Protein AF-A0AAP7CMN3-F1 (afdb_monomer_lite)

Sequence (132 aa):
MNKETIGKYVAVLGLLLFLAPLWGIVDSYLIMSSSFQEITLFGSNEPKISQEEMSSTALSTVTGFILFLVALCFLTFSVVGLNYRTKWLFWALIIYSTLLLFMFPVGTVLGVTVLAALVLNKKKFGLDADAI

Foldseek 3Di:
DDLLVVLVVLLVLLLVLLCQLVQLVVLVCVLVVVQVVCCVVVVDPDRPDDPVSVVVSVVSNVVSVVSNVVSVVSNCCSCPVSVNQAPVSLVSLLVSLVVLCVVPDPSVVVSVVSNVVSVVCVVSNVPPPPDD

pLDDT: mean 88.33, std 9.85, range [37.22, 97.06]

Secondary structure (DSSP, 8-state):
--HHHHHHHHHHHHHHHHTHHHHHHHHHHHHHHHHHHHHHHH--SS----HHHHHHHHHHHHHHHHHHHHHHHHHHIIIIIS----HHHHHHHHHHHHHHTTSTTHHHHHHHHHHHHHHHHGGGGTGGG---

Organism: NCBI:txid394751

Structure (mmCIF, N/CA/C/O backbone):
data_AF-A0AAP7CMN3-F1
#
_entry.id   AF-A0AAP7CMN3-F1
#
loop_
_atom_site.group_PDB
_atom_site.id
_atom_site.type_symbol
_atom_site.label_atom_id
_atom_site.label_alt_id
_atom_site.label_comp_id
_atom_site.label_asym_id
_atom_site.label_entity_id
_atom_site.label_seq_id
_atom_site.pdbx_PDB_ins_code
_atom_site.Cartn_x
_atom_site.Cartn_y
_atom_site.Cartn_z
_atom_site.occupancy
_atom_site.B_iso_or_equiv
_atom_site.auth_seq_id
_atom_site.auth_comp_id
_atom_site.auth_asym_id
_atom_site.auth_atom_id
_atom_site.pdbx_PDB_model_num
ATOM 1 N N . MET A 1 1 ? -2.810 18.588 19.045 1.00 64.50 1 MET A N 1
ATOM 2 C CA . MET A 1 1 ? -3.581 17.973 17.938 1.00 64.50 1 MET A CA 1
ATOM 3 C C . MET A 1 1 ? -4.220 16.687 18.458 1.00 64.50 1 MET A C 1
ATOM 5 O O . MET A 1 1 ? -3.538 15.969 19.177 1.00 64.50 1 MET A O 1
ATOM 9 N N . ASN A 1 2 ? -5.506 16.422 18.191 1.00 87.06 2 ASN A N 1
ATOM 10 C CA . ASN A 1 2 ? -6.198 15.231 18.714 1.00 87.06 2 ASN A CA 1
ATOM 11 C C . ASN A 1 2 ? -5.620 13.941 18.084 1.00 87.06 2 ASN A C 1
ATOM 13 O O . ASN A 1 2 ? -5.255 13.935 16.907 1.00 87.06 2 ASN A O 1
ATOM 17 N N . LYS A 1 3 ? -5.550 12.852 18.861 1.00 84.75 3 LYS A N 1
ATOM 18 C CA . LYS A 1 3 ? -5.060 11.528 18.438 1.00 84.75 3 LYS A CA 1
ATOM 19 C C . LYS A 1 3 ? -5.812 11.002 17.213 1.00 84.75 3 LYS A C 1
ATOM 21 O O . LYS A 1 3 ? -5.200 10.436 16.312 1.00 84.75 3 LYS A O 1
ATOM 26 N N . GLU A 1 4 ? -7.115 11.261 17.145 1.00 88.88 4 GLU A N 1
ATOM 27 C CA . GLU A 1 4 ? -7.956 10.901 16.000 1.00 88.88 4 GLU A CA 1
ATOM 28 C C . GLU A 1 4 ? -7.554 11.648 14.719 1.00 88.88 4 GLU A C 1
ATOM 30 O O . GLU A 1 4 ? -7.412 11.044 13.657 1.00 88.88 4 GLU A O 1
ATOM 35 N N . THR A 1 5 ? -7.300 12.955 14.823 1.00 92.00 5 THR A N 1
ATOM 36 C CA . THR A 1 5 ? -6.856 13.786 13.697 1.00 92.00 5 THR A CA 1
ATOM 37 C C . THR A 1 5 ? -5.508 13.310 13.160 1.00 92.00 5 THR A C 1
ATOM 39 O O . THR A 1 5 ? -5.344 13.181 11.949 1.00 92.00 5 THR A O 1
ATOM 42 N N . ILE A 1 6 ? -4.562 12.993 14.052 1.00 92.81 6 ILE A N 1
ATOM 43 C CA . ILE A 1 6 ? -3.263 12.413 13.677 1.00 92.81 6 ILE A CA 1
ATOM 44 C C . ILE A 1 6 ? -3.479 11.074 12.960 1.00 92.81 6 ILE A C 1
ATOM 46 O O . ILE A 1 6 ? -2.932 10.865 11.881 1.00 92.81 6 ILE A O 1
ATOM 50 N N . GLY A 1 7 ? -4.323 10.199 13.516 1.00 93.19 7 GLY A N 1
ATOM 51 C CA . GLY A 1 7 ? -4.654 8.901 12.925 1.00 93.19 7 GLY A CA 1
ATOM 52 C C . GLY A 1 7 ? -5.190 9.013 11.501 1.00 93.19 7 GLY A C 1
ATOM 53 O O . GLY A 1 7 ? -4.719 8.298 10.614 1.00 93.19 7 GLY A O 1
ATOM 54 N N . LYS A 1 8 ? -6.092 9.970 11.259 1.00 94.44 8 LYS A N 1
ATOM 55 C CA . LYS A 1 8 ? -6.626 10.262 9.926 1.00 94.44 8 LYS A CA 1
ATOM 56 C C . LYS A 1 8 ? -5.532 10.665 8.940 1.00 94.44 8 LYS A C 1
ATOM 58 O O . LYS A 1 8 ? -5.462 10.085 7.862 1.00 94.44 8 LYS A O 1
ATOM 63 N N . TYR A 1 9 ? -4.680 11.629 9.289 1.00 95.94 9 TYR A N 1
ATOM 64 C CA . TYR A 1 9 ? -3.623 12.087 8.381 1.00 95.94 9 TYR A CA 1
ATOM 65 C C . TYR A 1 9 ? -2.603 10.989 8.081 1.00 95.94 9 TYR A C 1
ATOM 67 O O . TYR A 1 9 ? -2.238 10.802 6.924 1.00 95.94 9 TYR A O 1
ATOM 75 N N . VAL A 1 10 ? -2.205 10.216 9.095 1.00 96.00 10 VAL A N 1
ATOM 76 C CA . VAL A 1 10 ? -1.300 9.073 8.912 1.00 96.00 10 VAL A CA 1
ATOM 77 C C . VAL A 1 10 ? -1.942 8.001 8.025 1.00 96.00 10 VAL A C 1
ATOM 79 O O . VAL A 1 10 ? -1.272 7.465 7.149 1.00 96.00 10 VAL A O 1
ATOM 82 N N . ALA A 1 11 ? -3.240 7.717 8.195 1.00 95.88 11 ALA A N 1
ATOM 83 C CA . ALA A 1 11 ? -3.957 6.775 7.334 1.00 95.88 11 ALA A CA 1
ATOM 84 C C . ALA A 1 11 ? -4.003 7.256 5.880 1.00 95.88 11 ALA A C 1
ATOM 86 O O . ALA A 1 11 ? -3.677 6.491 4.981 1.00 95.88 11 ALA A O 1
ATOM 87 N N . VAL A 1 12 ? -4.377 8.517 5.645 1.00 96.88 12 VAL A N 1
ATOM 88 C CA . VAL A 1 12 ? -4.447 9.089 4.291 1.00 96.88 12 VAL A CA 1
ATOM 89 C C . VAL A 1 12 ? -3.075 9.070 3.625 1.00 96.88 12 VAL A C 1
ATOM 91 O O . VAL A 1 12 ? -2.959 8.644 2.481 1.00 96.88 12 VAL A O 1
ATOM 94 N N . LEU A 1 13 ? -2.026 9.470 4.343 1.00 97.06 13 LEU A N 1
ATOM 95 C CA . LEU A 1 13 ? -0.669 9.466 3.808 1.00 97.06 13 LEU A CA 1
ATOM 96 C C . LEU A 1 13 ? -0.180 8.037 3.525 1.00 97.06 13 LEU A C 1
ATOM 98 O O . LEU A 1 13 ? 0.412 7.796 2.478 1.00 97.06 13 LEU A O 1
ATOM 102 N N . GLY A 1 14 ? -0.509 7.074 4.391 1.00 96.62 14 GLY A N 1
ATOM 103 C CA . GLY A 1 14 ? -0.291 5.653 4.122 1.00 96.62 14 GLY A CA 1
ATOM 104 C C . GLY A 1 14 ? -1.018 5.175 2.860 1.00 96.62 14 GLY A C 1
ATOM 105 O O . GLY A 1 14 ? -0.405 4.549 2.006 1.00 96.62 14 GLY A O 1
ATOM 106 N N . LEU A 1 15 ? -2.295 5.519 2.676 1.00 96.50 15 LEU A N 1
ATOM 107 C CA . LEU A 1 15 ? -3.055 5.143 1.475 1.00 96.50 15 LEU A CA 1
ATOM 108 C C . LEU A 1 15 ? -2.479 5.757 0.190 1.00 96.50 15 LEU A C 1
ATOM 110 O O . LEU A 1 15 ? -2.500 5.106 -0.853 1.00 96.50 15 LEU A O 1
ATOM 114 N N . LEU A 1 16 ? -1.956 6.984 0.256 1.00 95.88 16 LEU A N 1
ATOM 115 C CA . LEU A 1 16 ? -1.295 7.630 -0.881 1.00 95.88 16 LEU A CA 1
ATOM 116 C C . LEU A 1 16 ? 0.024 6.935 -1.229 1.00 95.88 16 LEU A C 1
ATOM 118 O O . LEU A 1 16 ? 0.243 6.578 -2.383 1.00 95.88 16 LEU A O 1
ATOM 122 N N . LEU A 1 17 ? 0.881 6.693 -0.233 1.00 95.38 17 LEU A N 1
ATOM 123 C CA . LEU A 1 17 ? 2.169 6.025 -0.440 1.00 95.38 17 LEU A CA 1
ATOM 124 C C . LEU A 1 17 ? 2.015 4.581 -0.919 1.00 95.38 17 LEU A C 1
ATOM 126 O O . LEU A 1 17 ? 2.864 4.079 -1.647 1.00 95.38 17 LEU A O 1
ATOM 130 N N . PHE A 1 18 ? 0.925 3.911 -0.556 1.00 95.00 18 PHE A N 1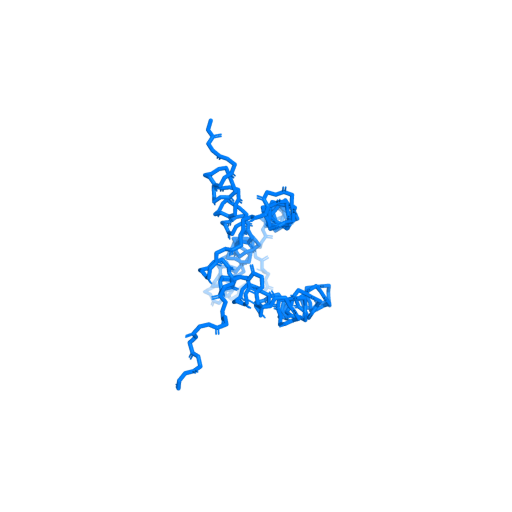
ATOM 131 C CA . PHE A 1 18 ? 0.657 2.554 -1.018 1.00 95.00 18 PHE A CA 1
ATOM 132 C C . PHE A 1 18 ? 0.485 2.488 -2.543 1.00 95.00 18 PHE A C 1
ATOM 134 O O . PHE A 1 18 ? 0.768 1.456 -3.141 1.00 95.00 18 PHE A O 1
ATOM 141 N N . LEU A 1 19 ? 0.072 3.579 -3.195 1.00 93.12 19 LEU A N 1
ATOM 142 C CA . LEU A 1 19 ? -0.033 3.644 -4.655 1.00 93.12 19 LEU A CA 1
ATOM 143 C C . LEU A 1 19 ? 1.321 3.885 -5.347 1.00 93.12 19 LEU A C 1
ATOM 145 O O . LEU A 1 19 ? 1.389 3.799 -6.570 1.00 93.12 19 LEU A O 1
ATOM 149 N N . ALA A 1 20 ? 2.402 4.144 -4.604 1.00 93.56 20 ALA A N 1
ATOM 150 C CA . ALA A 1 20 ? 3.720 4.441 -5.169 1.00 93.56 20 ALA A CA 1
ATOM 151 C C . ALA A 1 20 ? 4.271 3.372 -6.139 1.00 93.56 20 ALA A C 1
ATOM 153 O O . ALA A 1 20 ? 4.853 3.764 -7.151 1.00 93.56 20 ALA A O 1
ATOM 154 N N . PRO A 1 21 ? 4.072 2.051 -5.934 1.00 90.94 21 PRO A N 1
ATOM 155 C CA . PRO A 1 21 ? 4.505 1.045 -6.905 1.00 90.94 21 PRO A CA 1
ATOM 156 C C . PRO A 1 21 ? 3.870 1.211 -8.289 1.00 90.94 21 PRO A C 1
ATOM 158 O O . PRO A 1 21 ? 4.493 0.855 -9.286 1.00 90.94 21 PRO A O 1
ATOM 161 N N . LEU A 1 22 ? 2.663 1.787 -8.379 1.00 90.88 22 LEU A N 1
ATOM 162 C CA . LEU A 1 22 ? 2.004 2.024 -9.666 1.00 90.88 22 LEU A CA 1
ATOM 163 C C . LEU A 1 22 ? 2.787 3.016 -10.533 1.00 90.88 22 LEU A C 1
ATOM 165 O O . LEU A 1 22 ? 2.778 2.882 -11.751 1.00 90.88 22 LEU A O 1
ATOM 169 N N . TRP A 1 23 ? 3.510 3.965 -9.933 1.00 89.25 23 TRP A N 1
ATOM 170 C CA . TRP A 1 23 ? 4.391 4.872 -10.676 1.00 89.25 23 TRP A CA 1
ATOM 171 C C . TRP A 1 23 ? 5.594 4.177 -11.295 1.00 89.25 23 TRP A C 1
ATOM 173 O O . TRP A 1 23 ? 5.884 4.440 -12.458 1.00 89.25 23 TRP A O 1
ATOM 183 N N . GLY A 1 24 ? 6.221 3.230 -10.596 1.00 87.00 24 GLY A N 1
ATOM 184 C CA . GLY A 1 24 ? 7.284 2.416 -11.196 1.00 87.00 24 GLY A CA 1
ATOM 185 C C . GLY A 1 24 ? 6.781 1.591 -12.386 1.00 87.00 24 GLY A C 1
ATOM 186 O O . GLY A 1 24 ? 7.454 1.490 -13.411 1.00 87.00 24 GLY A O 1
ATOM 187 N N . ILE A 1 25 ? 5.558 1.055 -12.287 1.00 87.88 25 ILE A N 1
ATOM 188 C CA . ILE A 1 25 ? 4.918 0.300 -13.377 1.00 87.88 25 ILE A CA 1
ATOM 189 C C . ILE A 1 25 ? 4.633 1.203 -14.582 1.00 87.88 25 ILE A C 1
ATOM 191 O O . ILE A 1 25 ? 4.917 0.813 -15.713 1.00 87.88 25 ILE A O 1
ATOM 195 N N . VAL A 1 26 ? 4.086 2.401 -14.356 1.00 91.44 26 VAL A N 1
ATOM 196 C CA . VAL A 1 26 ? 3.801 3.363 -15.432 1.00 91.44 26 VAL A CA 1
ATOM 197 C C . VAL A 1 26 ? 5.086 3.788 -16.137 1.00 91.44 26 VAL A C 1
ATOM 199 O O . VAL A 1 26 ? 5.134 3.748 -17.362 1.00 91.44 26 VAL A O 1
ATOM 202 N N . ASP A 1 27 ? 6.132 4.122 -15.385 1.00 88.00 27 ASP A N 1
ATOM 203 C CA . ASP A 1 27 ? 7.435 4.507 -15.937 1.00 88.00 27 ASP A CA 1
ATOM 204 C C . ASP A 1 27 ? 8.041 3.388 -16.804 1.00 88.00 27 ASP A C 1
ATOM 206 O O . ASP A 1 27 ? 8.417 3.603 -17.957 1.00 88.00 27 ASP A O 1
ATOM 210 N N . SER A 1 28 ? 8.001 2.149 -16.298 1.00 87.94 28 SER A N 1
ATOM 211 C CA . SER A 1 28 ? 8.444 0.959 -17.038 1.00 87.94 28 SER A CA 1
ATOM 212 C C . SER A 1 28 ? 7.668 0.755 -18.337 1.00 87.94 28 SER A C 1
ATOM 214 O O . SER A 1 28 ? 8.245 0.444 -19.380 1.00 87.94 28 SER A O 1
ATOM 216 N N . TYR A 1 29 ? 6.347 0.928 -18.284 1.00 90.31 29 TYR A N 1
ATOM 217 C CA . TYR A 1 29 ? 5.486 0.784 -19.449 1.00 90.31 29 TYR A CA 1
ATOM 218 C C . TYR A 1 29 ? 5.788 1.843 -20.513 1.00 90.31 29 TYR A C 1
ATOM 220 O O . TYR A 1 29 ? 5.860 1.504 -21.693 1.00 90.31 29 TYR A O 1
ATOM 228 N N . LEU A 1 30 ? 5.994 3.102 -20.115 1.00 90.12 30 LEU A N 1
ATOM 229 C CA . LEU A 1 30 ? 6.266 4.195 -21.050 1.00 90.12 30 LEU A CA 1
ATOM 230 C C . LEU A 1 30 ? 7.558 3.953 -21.838 1.00 90.12 30 LEU A C 1
ATOM 232 O O . LEU A 1 30 ? 7.521 4.012 -23.067 1.00 90.12 30 LEU A O 1
ATOM 236 N N . ILE A 1 31 ? 8.648 3.589 -21.161 1.00 87.31 31 ILE A N 1
ATOM 237 C CA . ILE A 1 31 ? 9.948 3.309 -21.798 1.00 87.31 31 ILE A CA 1
ATOM 238 C C . ILE A 1 31 ? 9.876 2.081 -22.708 1.00 87.31 31 ILE A C 1
ATOM 240 O O . ILE A 1 31 ? 10.406 2.072 -23.819 1.00 87.31 31 ILE A O 1
ATOM 244 N N . MET A 1 32 ? 9.170 1.037 -22.278 1.00 86.94 32 MET A N 1
ATOM 245 C CA . MET A 1 32 ? 8.988 -0.140 -23.119 1.00 86.94 32 MET A CA 1
ATOM 246 C C . MET A 1 32 ? 8.128 0.179 -2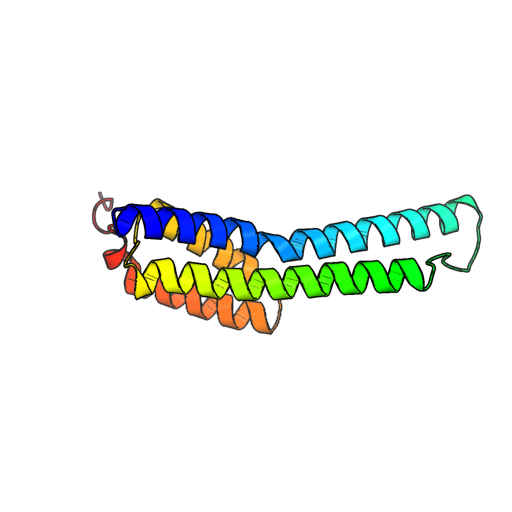4.353 1.00 86.94 32 MET A C 1
ATOM 248 O O . MET A 1 32 ? 8.427 -0.279 -25.456 1.00 86.94 32 MET A O 1
ATOM 252 N N . SER A 1 33 ? 7.085 0.998 -24.195 1.00 88.56 33 SER A N 1
ATOM 253 C CA . SER A 1 33 ? 6.201 1.393 -25.295 1.00 88.56 33 SER A CA 1
ATOM 254 C C . SER A 1 33 ? 6.911 2.247 -26.348 1.00 88.56 33 SER A C 1
ATOM 256 O O . SER A 1 33 ? 6.722 2.000 -27.539 1.00 88.56 33 SER A O 1
ATOM 258 N N . SER A 1 34 ? 7.766 3.193 -25.938 1.00 85.56 34 SER A N 1
ATOM 259 C CA . SER A 1 34 ? 8.559 4.000 -26.871 1.00 85.56 34 SER A CA 1
ATOM 260 C C . SER A 1 34 ? 9.569 3.134 -27.622 1.00 85.56 34 SER A C 1
ATOM 262 O O . SER A 1 34 ? 9.677 3.240 -28.842 1.00 85.56 34 SER A O 1
ATOM 264 N N . SER A 1 35 ? 10.224 2.197 -26.931 1.00 83.81 35 SER A N 1
ATOM 2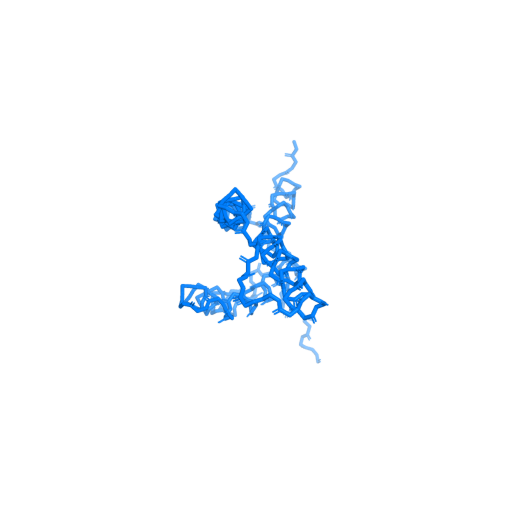65 C CA . SER A 1 35 ? 11.162 1.264 -27.560 1.00 83.81 35 SER A CA 1
ATOM 266 C C . SER A 1 35 ? 10.493 0.397 -28.634 1.00 83.81 35 SER A C 1
ATOM 268 O O . SER A 1 35 ? 11.005 0.268 -29.748 1.00 83.81 35 SER A O 1
ATOM 270 N N . PHE A 1 36 ? 9.301 -0.143 -28.357 1.00 85.25 36 PHE A N 1
ATOM 271 C CA . PHE A 1 36 ? 8.550 -0.915 -29.353 1.00 85.25 36 PHE A CA 1
ATOM 272 C C . PHE A 1 36 ? 8.089 -0.073 -30.548 1.00 85.25 36 PHE A C 1
ATOM 274 O O . PHE A 1 36 ? 8.059 -0.577 -31.676 1.00 85.25 36 PHE A O 1
ATOM 281 N N . GLN A 1 37 ? 7.744 1.198 -30.331 1.00 86.88 37 GLN A N 1
ATOM 282 C CA . GLN A 1 37 ? 7.409 2.114 -31.422 1.00 86.88 37 GLN A CA 1
ATOM 283 C C . GLN A 1 37 ? 8.609 2.356 -32.340 1.00 86.88 37 GLN A C 1
ATOM 285 O O . GLN A 1 37 ? 8.446 2.295 -33.558 1.00 86.88 37 GLN A O 1
ATOM 290 N N . GLU A 1 38 ? 9.809 2.561 -31.790 1.00 82.12 38 GLU A N 1
ATOM 291 C CA . GLU A 1 38 ? 11.024 2.731 -32.596 1.00 82.12 38 GLU A CA 1
ATOM 292 C C . GLU A 1 38 ? 11.352 1.488 -33.428 1.00 82.12 38 GLU A C 1
ATOM 294 O O . GLU A 1 38 ? 11.574 1.605 -34.635 1.00 82.12 38 GLU A O 1
ATOM 299 N N . ILE A 1 39 ? 11.305 0.296 -32.821 1.00 84.00 39 ILE A N 1
ATOM 300 C CA . ILE A 1 39 ? 11.503 -0.982 -33.527 1.00 84.00 39 ILE A CA 1
ATOM 301 C C . ILE A 1 39 ? 10.534 -1.097 -34.709 1.00 84.00 39 ILE A C 1
ATOM 303 O O . ILE A 1 39 ? 10.929 -1.460 -35.817 1.00 84.00 39 ILE A O 1
ATOM 307 N N . THR A 1 40 ? 9.264 -0.752 -34.484 1.00 85.50 40 THR A N 1
ATOM 308 C CA . THR A 1 40 ? 8.211 -0.859 -35.502 1.00 85.50 40 THR A CA 1
ATOM 309 C C . THR A 1 40 ? 8.390 0.162 -36.630 1.00 85.50 40 THR A C 1
ATOM 311 O O . THR A 1 40 ? 8.197 -0.179 -37.794 1.00 85.50 40 THR A O 1
ATOM 314 N N . LEU A 1 41 ? 8.760 1.407 -36.307 1.00 85.38 41 LEU A N 1
ATOM 315 C CA . LEU A 1 41 ? 8.907 2.492 -37.285 1.00 85.38 41 LEU A CA 1
ATOM 316 C C . LEU A 1 41 ? 10.156 2.346 -38.155 1.00 85.38 41 LEU A C 1
ATOM 318 O O . LEU A 1 41 ? 10.109 2.647 -39.347 1.00 85.38 41 LEU A O 1
ATOM 322 N N . PHE A 1 42 ? 11.267 1.906 -37.566 1.00 83.81 42 PHE A N 1
ATOM 323 C CA . PHE A 1 42 ? 12.562 1.872 -38.247 1.00 83.81 42 PHE A CA 1
ATOM 324 C C . PHE A 1 42 ? 12.982 0.469 -38.691 1.00 83.81 42 PHE A C 1
ATOM 326 O O . PHE A 1 42 ? 14.020 0.330 -39.337 1.00 83.81 42 PHE A O 1
ATOM 333 N N . GLY A 1 43 ? 12.207 -0.569 -38.357 1.00 77.94 43 GLY A N 1
ATOM 334 C CA . GLY A 1 43 ? 12.568 -1.959 -38.644 1.00 77.94 43 GLY A CA 1
ATOM 335 C C . GLY A 1 43 ? 13.896 -2.365 -38.000 1.00 77.94 43 GLY A C 1
ATOM 336 O O . GLY A 1 43 ? 14.563 -3.280 -38.482 1.00 77.94 43 GLY A O 1
ATOM 337 N N . SER A 1 44 ? 14.323 -1.653 -36.950 1.00 72.94 44 SER A N 1
ATOM 338 C CA . SER A 1 44 ? 15.551 -1.965 -36.234 1.00 72.94 44 SER A CA 1
ATOM 339 C C . SER A 1 44 ? 15.296 -3.153 -35.319 1.00 72.94 44 SER A C 1
ATOM 341 O O . SER A 1 44 ? 14.442 -3.092 -34.441 1.00 72.94 44 SER A O 1
ATOM 343 N N . ASN A 1 45 ? 16.080 -4.216 -35.474 1.00 69.12 45 ASN A N 1
ATOM 344 C CA . ASN A 1 45 ? 15.973 -5.399 -34.615 1.00 69.12 45 ASN A CA 1
ATOM 345 C C . ASN A 1 45 ? 16.588 -5.185 -33.219 1.00 69.12 45 ASN A C 1
ATOM 347 O O . ASN A 1 45 ? 16.554 -6.088 -32.386 1.00 69.12 45 ASN A O 1
ATOM 351 N N . GLU A 1 46 ? 17.163 -4.008 -32.967 1.00 68.50 46 GLU A N 1
ATOM 352 C CA . GLU A 1 46 ? 17.792 -3.651 -31.702 1.00 68.50 46 GLU A CA 1
ATOM 353 C C . GLU A 1 46 ? 16.881 -2.685 -30.927 1.00 68.50 46 GLU A C 1
ATOM 355 O O . GLU A 1 46 ? 16.631 -1.575 -31.408 1.00 68.50 46 GLU A O 1
ATOM 360 N N . PRO A 1 47 ? 16.376 -3.070 -29.739 1.00 65.50 47 PRO A N 1
ATOM 361 C CA . PRO A 1 47 ? 15.737 -2.123 -28.840 1.00 65.50 47 PRO A CA 1
ATOM 362 C C . PRO A 1 47 ? 16.770 -1.080 -28.413 1.00 65.50 47 PRO A C 1
ATOM 364 O O . PRO A 1 47 ? 17.722 -1.397 -27.699 1.00 65.50 47 PRO A O 1
ATOM 367 N N . LYS A 1 48 ? 16.575 0.178 -28.812 1.00 70.44 48 LYS A N 1
ATOM 368 C CA . LYS A 1 48 ? 17.335 1.312 -28.276 1.00 70.44 48 LYS A CA 1
ATOM 369 C C . LYS A 1 48 ? 16.789 1.702 -26.906 1.00 70.44 48 LYS A C 1
ATOM 371 O O . LYS A 1 48 ? 16.226 2.773 -26.739 1.00 70.44 48 LYS A O 1
ATOM 376 N N . ILE A 1 49 ? 16.917 0.814 -25.926 1.00 77.31 49 ILE A N 1
ATOM 377 C CA . ILE A 1 49 ? 16.790 1.223 -24.526 1.00 77.31 49 ILE A CA 1
ATOM 378 C C . ILE A 1 49 ? 18.208 1.451 -24.031 1.00 77.31 49 ILE A C 1
ATOM 380 O O . ILE A 1 49 ? 19.022 0.525 -24.004 1.00 77.31 49 ILE A O 1
ATOM 384 N N . SER A 1 50 ? 18.531 2.693 -23.689 1.00 82.06 50 SER A N 1
ATOM 385 C CA . SER A 1 50 ? 19.840 2.996 -23.127 1.00 82.06 50 SER A CA 1
ATOM 386 C C . SER A 1 50 ? 19.998 2.318 -21.763 1.00 82.06 50 SER A C 1
ATOM 388 O O . SER A 1 50 ? 19.037 2.113 -21.016 1.00 82.06 50 SER A O 1
ATOM 390 N N . GLN A 1 51 ? 21.239 1.983 -21.403 1.00 83.44 51 GLN A N 1
ATOM 391 C CA . GLN A 1 51 ? 21.535 1.444 -20.073 1.00 83.44 51 GLN A CA 1
ATOM 392 C C . GLN A 1 51 ? 21.089 2.411 -18.961 1.00 83.44 51 GLN A C 1
ATOM 394 O O . GLN A 1 51 ? 20.680 1.979 -17.884 1.00 83.44 51 GLN A O 1
ATOM 399 N N . GLU A 1 52 ? 21.142 3.715 -19.239 1.00 85.50 52 GLU A N 1
ATOM 400 C CA . GLU A 1 52 ? 20.691 4.769 -18.337 1.00 85.50 52 GLU A CA 1
ATOM 401 C C . GLU A 1 52 ? 19.172 4.732 -18.121 1.00 85.50 52 GLU A C 1
ATOM 403 O O . GLU A 1 52 ? 18.729 4.732 -16.973 1.00 85.50 52 GLU A O 1
ATOM 408 N N . GLU A 1 53 ? 18.372 4.601 -19.184 1.00 84.94 53 GLU A N 1
ATOM 409 C CA . GLU A 1 53 ? 16.911 4.469 -19.083 1.00 84.94 53 GLU A CA 1
ATOM 410 C C . GLU A 1 53 ? 16.514 3.207 -18.318 1.00 84.94 53 GLU A C 1
ATOM 412 O O . GLU A 1 53 ? 15.722 3.290 -17.381 1.00 84.94 53 GLU A O 1
ATOM 417 N N . MET A 1 54 ? 17.127 2.058 -18.633 1.00 85.00 54 MET A N 1
ATOM 418 C CA . MET A 1 54 ? 16.871 0.814 -17.892 1.00 85.00 54 MET A CA 1
ATOM 419 C C . MET A 1 54 ? 17.188 0.969 -16.400 1.00 85.00 54 MET A C 1
ATOM 421 O O . MET A 1 54 ? 16.416 0.529 -15.545 1.00 85.00 54 MET A O 1
ATOM 425 N N . SER A 1 55 ? 18.321 1.600 -16.075 1.00 88.75 55 SER A N 1
ATOM 426 C CA . SER A 1 55 ? 18.726 1.837 -14.689 1.00 88.75 55 SER A CA 1
ATOM 427 C C . SER A 1 55 ? 17.773 2.802 -13.980 1.00 88.75 55 SER A C 1
ATOM 429 O O . SER A 1 55 ? 17.421 2.572 -12.822 1.00 88.75 55 SER A O 1
ATOM 431 N N . SER A 1 56 ? 17.333 3.863 -14.658 1.00 87.75 56 SER A N 1
ATOM 432 C CA . SER A 1 56 ? 16.380 4.841 -14.125 1.00 87.75 56 SER A CA 1
ATOM 433 C C . SER A 1 56 ? 15.040 4.187 -13.777 1.00 87.75 56 SER A C 1
ATOM 435 O O . SER A 1 56 ? 14.557 4.317 -12.650 1.00 87.75 56 SER A O 1
ATOM 437 N N . THR A 1 57 ? 14.491 3.376 -14.685 1.00 88.00 57 THR A N 1
ATOM 438 C CA . THR A 1 57 ? 13.245 2.627 -14.460 1.00 88.00 57 THR A CA 1
ATOM 439 C C . THR A 1 57 ? 13.352 1.664 -13.283 1.00 88.00 57 THR A C 1
ATOM 441 O O . THR A 1 57 ? 12.439 1.555 -12.454 1.00 88.00 57 THR A O 1
ATOM 444 N N . ALA A 1 58 ? 14.481 0.957 -13.179 1.00 88.38 58 ALA A N 1
ATOM 445 C CA . ALA A 1 58 ? 14.723 0.051 -12.066 1.00 88.38 58 ALA A CA 1
ATOM 446 C C . ALA A 1 58 ? 14.747 0.813 -10.732 1.00 88.38 58 ALA A C 1
ATOM 448 O O . ALA A 1 58 ? 14.098 0.393 -9.772 1.00 88.38 58 ALA A O 1
ATOM 449 N N . LEU A 1 59 ? 15.423 1.965 -10.677 1.00 91.06 59 LEU A N 1
ATOM 450 C CA . LEU A 1 59 ? 15.451 2.823 -9.489 1.00 91.06 59 LEU A CA 1
ATOM 451 C C . LEU A 1 59 ? 14.065 3.379 -9.136 1.00 91.06 59 LEU A C 1
ATOM 453 O O . LEU A 1 59 ? 13.697 3.384 -7.959 1.00 91.06 59 LEU A O 1
ATOM 457 N N . SER A 1 60 ? 13.280 3.795 -10.131 1.00 90.69 60 SER A N 1
ATOM 458 C CA . SER A 1 60 ? 11.893 4.249 -9.963 1.00 90.69 60 SER A CA 1
ATOM 459 C C . SER A 1 60 ? 11.025 3.160 -9.321 1.00 90.69 60 SER A C 1
ATOM 461 O O . SER A 1 60 ? 10.357 3.384 -8.306 1.00 90.69 60 SER A O 1
ATOM 463 N N . THR A 1 61 ? 11.138 1.930 -9.824 1.00 89.94 61 THR A N 1
ATOM 464 C CA . THR A 1 61 ? 10.432 0.758 -9.293 1.00 89.94 61 THR A CA 1
ATOM 465 C C . THR A 1 61 ? 10.846 0.448 -7.855 1.00 89.94 61 THR A C 1
ATOM 467 O O . THR A 1 61 ? 9.990 0.321 -6.977 1.00 89.94 61 THR A O 1
ATOM 470 N N . VAL A 1 62 ? 12.154 0.381 -7.583 1.00 92.38 62 VAL A N 1
ATOM 471 C CA . VAL A 1 62 ? 12.693 0.132 -6.234 1.00 92.38 62 VAL A CA 1
ATOM 472 C C . VAL A 1 62 ? 12.218 1.202 -5.250 1.00 92.38 62 VAL A C 1
ATO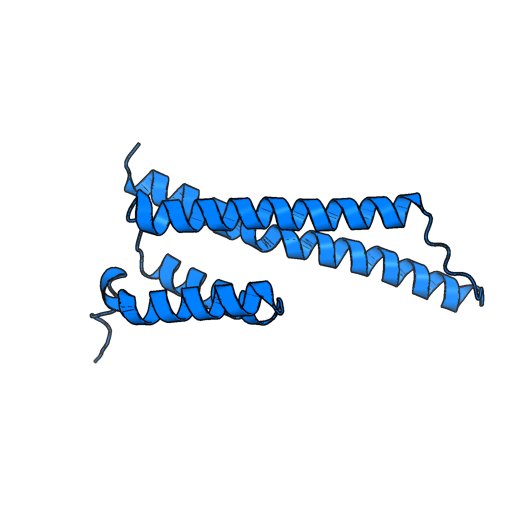M 474 O O . VAL A 1 62 ? 11.777 0.879 -4.146 1.00 92.38 62 VAL A O 1
ATOM 477 N N . THR A 1 63 ? 12.232 2.469 -5.660 1.00 93.19 63 THR A N 1
ATOM 478 C CA . THR A 1 63 ? 11.750 3.587 -4.840 1.00 93.19 63 THR A CA 1
ATOM 479 C C . THR A 1 63 ? 10.261 3.443 -4.530 1.00 93.19 63 THR A C 1
ATOM 481 O O . THR A 1 63 ? 9.858 3.592 -3.374 1.00 93.19 63 THR A O 1
ATOM 484 N N . GLY A 1 64 ? 9.446 3.073 -5.523 1.00 93.44 64 GLY A N 1
ATOM 485 C CA . GLY A 1 64 ? 8.023 2.788 -5.335 1.00 93.44 64 GLY A CA 1
ATOM 486 C C . GLY A 1 64 ? 7.772 1.691 -4.295 1.00 93.44 64 GLY A C 1
ATOM 487 O O . GLY A 1 64 ? 6.921 1.852 -3.419 1.00 93.44 64 GLY A O 1
ATOM 488 N N . PHE A 1 65 ? 8.560 0.612 -4.322 1.00 91.31 65 PHE A N 1
ATOM 489 C CA . PHE A 1 65 ? 8.478 -0.463 -3.328 1.00 91.31 65 PHE A CA 1
ATOM 490 C C . PHE A 1 65 ? 8.917 -0.032 -1.922 1.00 91.31 65 PHE A C 1
ATOM 492 O O . PHE A 1 65 ? 8.291 -0.427 -0.939 1.00 91.31 65 PHE A O 1
ATOM 499 N N . ILE A 1 66 ? 9.953 0.799 -1.794 1.00 94.50 66 ILE A N 1
ATOM 500 C CA . ILE A 1 66 ? 10.372 1.333 -0.489 1.00 94.50 66 ILE A CA 1
ATOM 501 C C . ILE A 1 66 ? 9.259 2.202 0.109 1.00 94.50 66 ILE A C 1
ATOM 503 O O . ILE A 1 66 ? 8.888 2.021 1.270 1.00 94.50 66 ILE A O 1
ATOM 507 N N . LEU A 1 67 ? 8.673 3.101 -0.687 1.00 95.31 67 LEU A N 1
ATOM 508 C CA . LEU A 1 67 ? 7.550 3.939 -0.254 1.00 95.31 67 LEU A CA 1
ATOM 509 C C . LEU A 1 67 ? 6.325 3.103 0.130 1.00 95.31 67 LEU A C 1
ATOM 511 O O . LEU A 1 67 ? 5.648 3.412 1.110 1.00 95.31 67 LEU A O 1
ATOM 515 N N . PHE A 1 68 ? 6.084 2.003 -0.579 1.00 93.56 68 PHE A N 1
ATOM 516 C CA . PHE A 1 68 ? 5.046 1.042 -0.235 1.00 93.56 68 PHE A CA 1
ATOM 517 C C . PHE A 1 68 ? 5.269 0.378 1.133 1.00 93.56 68 PHE A C 1
ATOM 519 O O . PHE A 1 68 ? 4.331 0.251 1.918 1.00 93.56 68 PHE A O 1
ATOM 526 N N . LEU A 1 69 ? 6.503 0.004 1.484 1.00 93.31 69 LEU A N 1
ATOM 527 C CA . LEU A 1 69 ? 6.793 -0.522 2.825 1.00 93.31 69 LEU A CA 1
ATOM 528 C C . LEU A 1 69 ? 6.518 0.525 3.913 1.00 93.31 69 LEU A C 1
ATOM 530 O O . LEU A 1 69 ? 5.922 0.211 4.946 1.00 93.31 69 LEU A O 1
ATOM 534 N N . VAL A 1 70 ? 6.879 1.785 3.661 1.00 96.62 70 VAL A N 1
ATOM 535 C CA . VAL A 1 70 ? 6.554 2.906 4.560 1.00 96.62 70 VAL A CA 1
ATOM 536 C C . VAL A 1 70 ? 5.036 3.079 4.691 1.00 96.62 70 VAL A C 1
ATOM 538 O O . VAL A 1 70 ? 4.528 3.284 5.796 1.00 96.62 70 VAL A O 1
ATOM 541 N N . ALA A 1 71 ? 4.296 2.923 3.592 1.00 95.88 71 ALA A N 1
ATOM 542 C CA . ALA A 1 71 ? 2.840 2.955 3.583 1.00 95.88 71 ALA A CA 1
ATOM 543 C C . ALA A 1 71 ? 2.230 1.906 4.521 1.00 95.88 71 ALA A C 1
ATOM 545 O O . ALA A 1 71 ? 1.366 2.236 5.338 1.00 95.88 71 ALA A O 1
ATOM 546 N N . LEU A 1 72 ? 2.711 0.659 4.455 1.00 94.06 72 LEU A N 1
ATOM 547 C CA . LEU A 1 72 ? 2.257 -0.423 5.333 1.00 94.06 72 LEU A CA 1
ATOM 548 C C . LEU A 1 72 ? 2.509 -0.100 6.811 1.00 94.06 72 LEU A C 1
ATOM 550 O O . LEU A 1 72 ? 1.626 -0.321 7.648 1.00 94.06 72 LEU A O 1
ATOM 554 N N . CYS A 1 73 ? 3.670 0.475 7.135 1.00 96.00 73 CYS A N 1
ATOM 555 C CA . CYS A 1 73 ? 3.987 0.927 8.489 1.00 96.00 73 CYS A CA 1
ATOM 556 C C . CYS A 1 73 ? 3.006 2.003 8.973 1.00 96.00 73 CYS A C 1
ATOM 558 O O . CYS A 1 73 ? 2.482 1.902 10.083 1.00 96.00 73 CYS A O 1
ATOM 560 N N . PHE A 1 74 ? 2.700 3.003 8.144 1.00 96.94 74 PHE A N 1
ATOM 561 C CA . PHE A 1 74 ? 1.762 4.071 8.501 1.00 96.94 74 PHE A CA 1
ATOM 562 C C . PHE A 1 74 ? 0.326 3.580 8.655 1.00 96.94 74 PHE A C 1
ATOM 564 O O . PHE A 1 74 ? -0.333 3.931 9.635 1.00 96.94 74 PHE A O 1
ATOM 571 N N . LEU A 1 75 ? -0.151 2.722 7.754 1.00 95.56 75 LEU A N 1
ATOM 572 C CA . LEU A 1 75 ? -1.485 2.130 7.863 1.00 95.56 75 LEU A CA 1
ATOM 573 C C . LEU A 1 75 ? -1.611 1.285 9.135 1.00 95.56 75 LEU A C 1
ATOM 575 O O . LEU A 1 75 ? -2.571 1.443 9.892 1.00 95.56 75 LEU A O 1
ATOM 579 N N . THR A 1 76 ? -0.603 0.462 9.427 1.00 93.56 76 THR A N 1
ATOM 580 C CA . THR A 1 76 ? -0.563 -0.349 10.652 1.00 93.56 76 THR A CA 1
ATOM 581 C C . THR A 1 76 ? -0.537 0.535 11.896 1.00 93.56 76 THR A C 1
ATOM 583 O O . THR A 1 76 ? -1.325 0.333 12.821 1.00 93.56 76 THR A O 1
ATOM 586 N N . PHE A 1 77 ? 0.319 1.559 11.916 1.00 94.69 77 PHE A N 1
ATOM 587 C CA . PHE A 1 77 ? 0.422 2.485 13.039 1.00 94.69 77 PHE A CA 1
ATOM 588 C C . PHE A 1 77 ? -0.875 3.273 13.262 1.00 94.69 77 PHE A C 1
ATOM 590 O O . PHE A 1 77 ? -1.300 3.441 14.405 1.00 94.69 77 PHE A O 1
ATOM 597 N N . SER A 1 78 ? -1.554 3.693 12.193 1.00 94.88 78 SER A N 1
ATOM 598 C CA . SER A 1 78 ? -2.843 4.382 12.288 1.00 94.88 78 SER A CA 1
ATOM 599 C C . SER A 1 78 ? -3.929 3.487 12.908 1.00 94.88 78 SER A C 1
ATOM 601 O O . SER A 1 78 ? -4.600 3.883 13.866 1.00 94.88 78 SER A O 1
ATOM 603 N N . VAL A 1 79 ? -4.050 2.242 12.437 1.00 93.25 79 VAL A N 1
ATOM 604 C CA . VAL A 1 79 ? -5.100 1.302 12.872 1.00 93.25 79 VAL A CA 1
ATOM 605 C C . VAL A 1 79 ? -4.837 0.720 14.266 1.00 93.25 79 VAL A C 1
ATOM 607 O O . VAL A 1 79 ? -5.771 0.556 15.062 1.00 93.25 79 VAL A O 1
ATOM 610 N N . VAL A 1 80 ? -3.581 0.377 14.565 1.00 92.56 80 VAL A N 1
ATOM 611 C CA . VAL A 1 80 ? -3.185 -0.325 15.798 1.00 92.56 80 VAL A CA 1
ATOM 612 C C . VAL A 1 80 ? -2.674 0.643 16.862 1.00 92.56 80 VAL A C 1
ATOM 614 O O . VAL A 1 80 ? -3.151 0.606 17.992 1.00 92.56 80 VAL A O 1
ATOM 617 N N . GLY A 1 81 ? -1.742 1.535 16.520 1.00 90.56 81 GLY A N 1
ATOM 618 C CA . GLY A 1 81 ? -1.132 2.465 17.479 1.00 90.56 81 GLY A CA 1
ATOM 619 C C . GLY A 1 81 ? -2.041 3.644 17.836 1.00 90.56 81 GLY A C 1
ATOM 620 O O . GLY A 1 81 ? -2.186 4.022 19.005 1.00 90.56 81 GLY A O 1
ATOM 621 N N . LEU A 1 82 ? -2.704 4.215 16.829 1.00 92.69 82 LEU A N 1
ATOM 622 C CA . LEU A 1 82 ? -3.584 5.371 17.009 1.00 92.69 82 LEU A CA 1
ATOM 623 C C . LEU A 1 82 ? -5.057 4.994 17.208 1.00 92.69 82 LEU A C 1
ATOM 625 O O . LEU A 1 82 ? -5.836 5.855 17.611 1.00 92.69 82 LEU A O 1
ATOM 629 N N . ASN A 1 83 ? -5.417 3.716 17.034 1.00 91.50 83 ASN A N 1
ATOM 630 C CA . ASN A 1 83 ? -6.794 3.208 17.098 1.00 91.50 83 ASN A CA 1
ATOM 631 C C . ASN A 1 83 ? -7.760 3.949 16.158 1.00 91.50 83 ASN A C 1
ATOM 633 O O . ASN A 1 83 ? -8.954 4.054 16.439 1.00 91.50 83 ASN A O 1
ATOM 637 N N . TYR A 1 84 ? -7.263 4.452 15.028 1.00 92.75 84 TYR A N 1
ATOM 638 C CA . TYR A 1 84 ? -8.098 5.098 14.027 1.00 92.75 84 TYR A CA 1
ATOM 639 C C . TYR A 1 84 ? -8.823 4.025 13.202 1.00 92.75 84 TYR A C 1
ATOM 641 O O . TYR A 1 84 ? -8.235 3.388 12.331 1.00 92.75 84 TYR A O 1
ATOM 649 N N . ARG A 1 85 ? -10.095 3.764 13.533 1.00 90.38 85 ARG A N 1
ATOM 650 C CA . ARG A 1 85 ? -10.901 2.655 12.983 1.00 90.38 85 ARG A CA 1
ATOM 651 C C . ARG A 1 85 ? -12.260 3.130 12.475 1.00 90.38 85 ARG A C 1
ATOM 653 O O . ARG A 1 85 ? -13.303 2.766 13.006 1.00 90.38 85 ARG A O 1
ATOM 660 N N . THR A 1 86 ? -12.252 3.975 11.453 1.00 91.75 86 THR A N 1
ATOM 661 C CA . THR A 1 86 ? -13.480 4.498 10.836 1.00 91.75 86 THR A CA 1
ATOM 662 C C . THR A 1 86 ? -14.012 3.563 9.744 1.00 91.75 86 THR A C 1
ATOM 664 O O . THR A 1 86 ? -13.238 2.855 9.096 1.00 91.75 86 THR A O 1
ATOM 667 N N . LYS A 1 87 ? -15.332 3.593 9.487 1.00 92.50 87 LYS A N 1
ATOM 668 C CA . LYS A 1 87 ? -15.976 2.801 8.416 1.00 92.50 87 LYS A CA 1
ATOM 669 C C . LYS A 1 87 ? -15.322 3.029 7.043 1.00 92.50 87 LYS A C 1
ATOM 671 O O . LYS A 1 87 ? -15.104 2.079 6.301 1.00 92.50 87 LYS A O 1
ATOM 676 N N . TRP A 1 88 ? -14.971 4.274 6.709 1.00 93.44 88 TRP A N 1
ATOM 677 C CA . TRP A 1 88 ? -14.304 4.596 5.440 1.00 93.44 88 TRP A CA 1
ATOM 678 C C . TRP A 1 88 ? -12.932 3.922 5.314 1.00 93.44 88 TRP A C 1
ATOM 680 O O . TRP A 1 88 ? -12.633 3.331 4.278 1.00 93.44 88 TRP A O 1
ATOM 690 N N . LEU A 1 89 ? -12.121 3.952 6.380 1.00 93.12 89 LEU A N 1
ATOM 691 C CA . LEU A 1 89 ? -10.802 3.323 6.362 1.00 93.12 89 LEU A CA 1
ATOM 692 C C . LEU A 1 89 ? -10.908 1.802 6.218 1.00 93.12 89 LEU A C 1
ATOM 694 O O . LEU A 1 89 ? -10.091 1.208 5.526 1.00 93.12 89 LEU A O 1
ATOM 698 N N . PHE A 1 90 ? -11.922 1.175 6.819 1.00 93.94 90 PHE A N 1
ATOM 699 C CA . PHE A 1 90 ? -12.181 -0.250 6.619 1.00 93.94 90 PHE A CA 1
ATOM 700 C C . PHE A 1 90 ? -12.359 -0.592 5.135 1.00 93.94 90 PHE A C 1
ATOM 702 O O . PHE A 1 90 ? -11.664 -1.465 4.621 1.00 93.94 90 PHE A O 1
ATOM 709 N N . TRP A 1 91 ? -13.245 0.122 4.434 1.00 94.62 91 TRP A N 1
ATOM 710 C CA . TRP A 1 91 ? -13.493 -0.116 3.010 1.00 94.62 91 TRP A CA 1
ATOM 711 C C . TRP A 1 91 ? -12.262 0.172 2.150 1.00 94.62 91 TRP A C 1
ATOM 713 O O . TRP A 1 91 ? -11.950 -0.614 1.256 1.00 94.62 91 TRP A O 1
ATOM 723 N N . ALA A 1 92 ? -11.517 1.237 2.460 1.00 95.19 92 ALA A N 1
ATOM 724 C CA . ALA A 1 92 ? -10.244 1.512 1.802 1.00 95.19 92 ALA A CA 1
ATOM 725 C C . ALA A 1 92 ? -9.260 0.342 1.984 1.00 95.19 92 ALA A C 1
ATOM 727 O O . ALA A 1 92 ? -8.703 -0.151 1.008 1.00 95.19 92 ALA A O 1
ATOM 728 N N . LEU A 1 93 ? -9.102 -0.173 3.207 1.00 95.06 93 LEU A N 1
ATOM 729 C CA . LEU A 1 93 ? -8.220 -1.308 3.476 1.00 95.06 93 LEU A CA 1
ATOM 730 C C . LEU A 1 93 ? -8.683 -2.595 2.777 1.00 95.06 93 LEU A C 1
ATOM 732 O O . LEU A 1 93 ? -7.829 -3.353 2.328 1.00 95.06 93 LEU A O 1
ATOM 736 N N . ILE A 1 94 ? -9.990 -2.838 2.626 1.00 95.50 94 ILE A N 1
ATOM 737 C CA . ILE A 1 94 ? -10.512 -3.971 1.837 1.00 95.50 94 ILE A CA 1
ATOM 738 C C . ILE A 1 94 ? -10.085 -3.856 0.369 1.00 95.50 94 ILE A C 1
ATOM 740 O O . ILE A 1 94 ? -9.541 -4.813 -0.186 1.00 95.50 94 ILE A O 1
ATOM 744 N N . ILE A 1 95 ? -10.285 -2.688 -0.250 1.00 95.25 95 ILE A N 1
ATOM 745 C CA . ILE A 1 95 ? -9.900 -2.443 -1.649 1.00 95.25 95 ILE A CA 1
ATOM 746 C C . ILE A 1 95 ? -8.392 -2.655 -1.817 1.00 95.25 95 ILE A C 1
ATOM 748 O O . ILE A 1 95 ? -7.957 -3.419 -2.675 1.00 95.25 95 ILE A O 1
ATOM 752 N N . TYR A 1 96 ? -7.593 -2.040 -0.949 1.00 93.25 96 TYR A N 1
ATOM 753 C CA . TYR A 1 96 ? -6.135 -2.093 -1.014 1.00 93.25 96 TYR A CA 1
ATOM 754 C C . TYR A 1 96 ? -5.589 -3.502 -0.748 1.00 93.25 96 TYR A C 1
ATOM 756 O O . TYR A 1 96 ? -4.669 -3.953 -1.427 1.00 93.25 96 TYR A O 1
ATOM 764 N N . SER A 1 97 ? -6.194 -4.246 0.180 1.00 93.50 97 SER A N 1
ATOM 765 C CA . SER A 1 97 ? -5.814 -5.640 0.436 1.00 93.50 97 SER A CA 1
ATOM 766 C C . SER A 1 97 ? -6.198 -6.566 -0.718 1.00 93.50 97 SER A C 1
ATOM 768 O O . SER A 1 97 ? -5.500 -7.542 -0.970 1.00 93.50 97 SER A O 1
ATOM 770 N N . THR A 1 98 ? -7.270 -6.246 -1.449 1.00 94.06 98 THR A N 1
ATOM 771 C CA . THR A 1 98 ? -7.648 -6.962 -2.675 1.00 94.06 98 THR A CA 1
ATOM 772 C C . THR A 1 98 ? -6.655 -6.678 -3.802 1.00 94.06 98 THR A C 1
ATOM 774 O O . THR A 1 98 ? -6.225 -7.60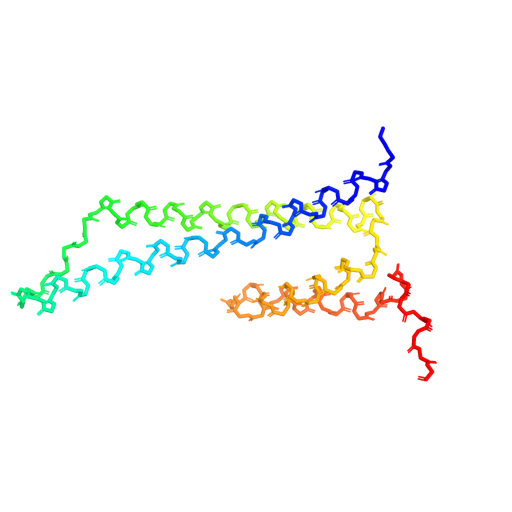8 -4.477 1.00 94.06 98 THR A O 1
ATOM 777 N N . LEU A 1 99 ? -6.222 -5.422 -3.970 1.00 92.31 99 LEU A N 1
ATOM 778 C CA . LEU A 1 99 ? -5.173 -5.059 -4.934 1.00 92.31 99 LEU A CA 1
ATOM 779 C C . LEU A 1 99 ? -3.858 -5.801 -4.653 1.00 92.31 99 LEU A C 1
ATOM 781 O O . LEU A 1 99 ? -3.209 -6.294 -5.573 1.00 92.31 99 LEU A O 1
ATOM 785 N N . LEU A 1 100 ? -3.510 -5.950 -3.375 1.00 91.94 100 LEU A N 1
ATOM 786 C CA . LEU A 1 100 ? -2.350 -6.713 -2.915 1.00 91.94 100 LEU A CA 1
ATOM 787 C C . LEU A 1 100 ? -2.348 -8.172 -3.401 1.00 91.94 100 LEU A C 1
ATOM 789 O O . LEU A 1 100 ? -1.275 -8.724 -3.639 1.00 91.94 100 LEU A O 1
ATOM 793 N N . LEU A 1 101 ? -3.519 -8.789 -3.609 1.00 93.81 101 LEU A N 1
ATOM 794 C CA . LEU A 1 101 ? -3.614 -10.181 -4.063 1.00 93.81 101 LEU A CA 1
ATOM 795 C C . LEU A 1 101 ? -2.968 -10.417 -5.430 1.00 93.81 101 LEU A C 1
ATOM 797 O O . LEU A 1 101 ? -2.457 -11.511 -5.667 1.00 93.81 101 LEU A O 1
ATOM 801 N N . PHE A 1 102 ? -2.938 -9.392 -6.285 1.00 89.81 102 PHE A N 1
ATOM 802 C CA . PHE A 1 102 ? -2.324 -9.450 -7.611 1.00 89.81 102 PHE A CA 1
ATOM 803 C C . PHE A 1 102 ? -0.792 -9.336 -7.576 1.00 89.81 102 PHE A C 1
ATOM 805 O O . PHE A 1 102 ? -0.133 -9.637 -8.567 1.00 89.81 102 PHE A O 1
ATOM 812 N N . MET A 1 103 ? -0.203 -8.950 -6.440 1.00 86.56 103 MET A N 1
ATOM 813 C CA . MET A 1 103 ? 1.248 -8.833 -6.267 1.00 86.56 103 MET A CA 1
ATOM 814 C C . MET A 1 103 ? 1.849 -10.152 -5.757 1.00 86.56 103 MET A C 1
ATOM 816 O O . MET A 1 103 ? 2.355 -10.245 -4.636 1.00 86.56 103 MET A O 1
ATOM 820 N N . PHE A 1 104 ? 1.767 -11.203 -6.572 1.00 86.12 104 PHE A N 1
ATOM 821 C CA . PHE A 1 104 ? 2.270 -12.529 -6.213 1.00 86.12 104 PHE A CA 1
ATOM 822 C C . PHE A 1 104 ? 3.812 -12.564 -6.122 1.00 86.12 104 PHE A C 1
ATOM 824 O O . PHE A 1 104 ? 4.481 -11.973 -6.970 1.00 86.12 104 PHE A O 1
ATOM 831 N N . PRO A 1 105 ? 4.407 -13.291 -5.151 1.00 88.69 105 PRO A N 1
ATOM 832 C CA . PRO A 1 105 ? 3.747 -14.054 -4.081 1.00 88.69 105 PRO A CA 1
ATOM 833 C C . PRO A 1 105 ? 3.526 -13.264 -2.784 1.00 88.69 105 PRO A C 1
ATOM 835 O O . PRO A 1 105 ? 2.575 -13.526 -2.047 1.00 88.69 105 PRO A O 1
ATOM 838 N N . VAL A 1 106 ? 4.403 -12.304 -2.485 1.00 87.69 106 VAL A N 1
ATOM 839 C CA . VAL A 1 106 ? 4.466 -11.648 -1.167 1.00 87.69 106 VAL A CA 1
ATOM 840 C C . VAL A 1 106 ? 3.207 -10.833 -0.882 1.00 87.69 106 VAL A C 1
ATOM 842 O O . VAL A 1 106 ? 2.645 -10.912 0.211 1.00 87.69 106 VAL A O 1
ATOM 845 N N . GLY A 1 107 ? 2.730 -10.080 -1.872 1.00 89.00 107 GLY A N 1
ATOM 846 C CA . GLY A 1 107 ? 1.525 -9.277 -1.736 1.00 89.00 107 GLY A CA 1
ATOM 847 C C . GLY A 1 107 ? 0.275 -10.125 -1.541 1.00 89.00 107 GLY A C 1
ATOM 848 O O . GLY A 1 107 ? -0.588 -9.751 -0.755 1.00 89.00 107 GLY A O 1
ATOM 849 N N . THR A 1 108 ? 0.210 -11.314 -2.144 1.00 91.88 108 THR A N 1
ATOM 850 C CA . THR A 1 108 ? -0.900 -12.248 -1.930 1.00 91.88 108 THR A CA 1
ATOM 851 C C . THR A 1 108 ? -0.991 -12.694 -0.474 1.00 91.88 108 THR A C 1
ATOM 853 O O . THR A 1 108 ? -2.063 -12.612 0.125 1.00 91.88 108 THR A O 1
ATOM 856 N N . VAL A 1 109 ? 0.130 -13.099 0.131 1.00 94.50 109 VAL A N 1
ATOM 857 C CA . VAL A 1 109 ? 0.166 -13.508 1.546 1.00 94.50 109 VAL A CA 1
ATOM 858 C C . VAL A 1 109 ? -0.261 -12.355 2.457 1.00 94.50 109 VAL A C 1
ATOM 860 O O . VAL A 1 109 ? -1.098 -12.541 3.345 1.00 94.50 109 VAL A O 1
ATOM 863 N N . LEU A 1 110 ? 0.266 -11.150 2.217 1.00 92.25 110 LEU A N 1
ATOM 864 C CA . LEU A 1 110 ? -0.099 -9.960 2.987 1.00 92.25 110 LEU A CA 1
ATOM 865 C C . LEU A 1 110 ? -1.575 -9.584 2.798 1.00 92.25 110 LEU A C 1
ATOM 867 O O . LEU A 1 110 ? -2.273 -9.359 3.783 1.00 92.25 110 LEU A O 1
ATOM 871 N N . GLY A 1 111 ? -2.069 -9.571 1.561 1.00 93.56 111 GLY A N 1
ATOM 872 C CA . GLY A 1 111 ? -3.452 -9.241 1.224 1.00 93.56 111 GLY A CA 1
ATOM 873 C C . GLY A 1 111 ? -4.445 -10.187 1.891 1.00 93.56 111 GLY A C 1
ATOM 874 O O . GLY A 1 111 ? -5.370 -9.725 2.555 1.00 93.56 111 GLY A O 1
ATOM 875 N N . VAL A 1 112 ? -4.214 -11.503 1.819 1.00 95.31 112 VAL A N 1
ATOM 876 C CA . VAL A 1 112 ? -5.055 -12.499 2.509 1.00 95.31 112 VAL A CA 1
ATOM 877 C C . VAL A 1 112 ? -5.020 -12.292 4.023 1.00 95.31 112 VAL A C 1
ATOM 879 O O . VAL A 1 112 ? -6.071 -12.299 4.665 1.00 95.31 112 VAL A O 1
ATOM 882 N N . THR A 1 113 ? -3.837 -12.062 4.599 1.00 94.38 113 THR A N 1
ATOM 883 C CA . THR A 1 113 ? -3.681 -11.855 6.048 1.00 94.38 113 THR A CA 1
ATOM 884 C C . THR A 1 113 ? -4.456 -10.625 6.524 1.00 94.38 113 THR A C 1
ATOM 886 O O . THR A 1 113 ? -5.187 -10.695 7.515 1.00 94.38 113 THR A O 1
ATOM 889 N N . VAL A 1 114 ? -4.344 -9.502 5.808 1.00 93.44 114 VAL A N 1
ATOM 890 C CA . VAL A 1 114 ? -5.045 -8.261 6.161 1.00 93.44 114 VAL A CA 1
ATOM 891 C C . VAL A 1 114 ? -6.551 -8.397 5.934 1.00 93.44 114 VAL A C 1
ATOM 893 O O . VAL A 1 114 ? -7.319 -8.006 6.811 1.00 93.44 114 VAL A O 1
ATOM 896 N N . LEU A 1 115 ? -6.999 -9.012 4.833 1.00 94.44 115 LEU A N 1
ATOM 897 C CA . LEU A 1 115 ? -8.422 -9.291 4.596 1.00 94.44 115 LEU A CA 1
ATOM 898 C C . LEU A 1 115 ? -9.021 -10.144 5.718 1.00 94.44 115 LEU A C 1
ATOM 900 O O . LEU A 1 115 ? -10.060 -9.783 6.274 1.00 94.44 115 LEU A O 1
ATOM 904 N N . ALA A 1 116 ? -8.349 -11.232 6.104 1.00 94.56 116 ALA A N 1
ATOM 905 C CA . ALA A 1 116 ? -8.781 -12.073 7.215 1.00 94.56 116 ALA A CA 1
ATOM 906 C C . ALA A 1 116 ? -8.862 -11.266 8.521 1.00 94.56 116 ALA A C 1
ATOM 908 O O . ALA A 1 116 ? -9.875 -11.313 9.223 1.00 94.56 116 ALA A O 1
ATOM 909 N N . ALA A 1 117 ? -7.841 -10.457 8.822 1.00 91.88 117 ALA A N 1
ATOM 910 C CA . ALA A 1 117 ? -7.834 -9.600 10.002 1.00 91.88 117 ALA A CA 1
ATOM 911 C C . ALA A 1 117 ? -8.990 -8.583 9.998 1.00 91.88 117 ALA A C 1
ATOM 913 O O . ALA A 1 117 ? -9.623 -8.384 11.037 1.00 91.88 117 ALA A O 1
ATOM 914 N N . LEU A 1 118 ? -9.305 -7.972 8.853 1.00 92.75 118 LEU A N 1
ATOM 915 C CA . LEU A 1 118 ? -10.417 -7.029 8.709 1.00 92.75 118 LEU A CA 1
ATOM 916 C C . LEU A 1 118 ? -11.765 -7.718 8.932 1.00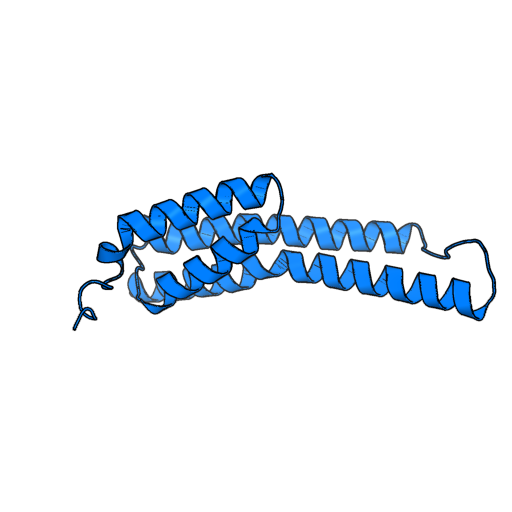 92.75 118 LEU A C 1
ATOM 918 O O . LEU A 1 118 ? -12.567 -7.228 9.726 1.00 92.75 118 LEU A O 1
ATOM 922 N N . VAL A 1 119 ? -12.000 -8.878 8.313 1.00 91.44 119 VAL A N 1
ATOM 923 C CA . VAL A 1 119 ? -13.258 -9.629 8.465 1.00 91.44 119 VAL A CA 1
ATOM 924 C C . VAL A 1 119 ? -13.485 -10.044 9.922 1.00 91.44 119 VAL A C 1
ATOM 926 O O . VAL A 1 119 ? -14.583 -9.848 10.448 1.00 91.44 119 VAL A O 1
ATOM 929 N N . LEU A 1 120 ? -12.444 -10.533 10.605 1.00 91.38 120 LEU A N 1
ATOM 930 C CA . LEU A 1 120 ? -12.511 -10.921 12.021 1.00 91.38 120 LEU A CA 1
ATOM 931 C C . LEU A 1 120 ? -12.733 -9.726 12.960 1.00 91.38 120 LEU A C 1
ATOM 933 O O . LEU A 1 120 ? -13.312 -9.875 14.036 1.00 91.38 120 LEU A O 1
ATOM 937 N N . ASN A 1 121 ? -12.293 -8.529 12.564 1.00 89.88 121 ASN A N 1
ATOM 938 C CA . ASN A 1 121 ? -12.357 -7.322 13.387 1.00 89.88 121 ASN A CA 1
ATOM 939 C C . ASN A 1 121 ? -13.372 -6.282 12.887 1.00 89.88 121 ASN A C 1
ATOM 941 O O . ASN A 1 121 ? -13.373 -5.168 13.409 1.00 89.88 121 ASN A O 1
ATOM 945 N N . LYS A 1 122 ? -14.268 -6.620 11.948 1.00 87.94 122 LYS A N 1
ATOM 946 C CA . LYS A 1 122 ? -15.238 -5.681 11.342 1.00 87.94 122 LYS A CA 1
ATOM 947 C C . LYS A 1 122 ? -16.064 -4.894 12.369 1.00 87.94 122 LYS A C 1
ATOM 949 O O . LYS A 1 122 ? -16.314 -3.703 12.194 1.00 87.94 122 LYS A O 1
ATOM 954 N N . LYS A 1 123 ? -16.382 -5.529 13.502 1.00 87.56 123 LYS A N 1
ATOM 955 C CA . LYS A 1 123 ? -17.093 -4.929 14.644 1.00 87.56 123 LYS A CA 1
ATOM 956 C C . LYS A 1 123 ? -16.362 -3.718 15.224 1.00 87.56 123 LYS A C 1
ATOM 958 O O . LYS A 1 123 ? -16.965 -2.697 15.532 1.00 87.56 123 LYS A O 1
ATOM 963 N N . LYS A 1 124 ? -15.027 -3.793 15.294 1.00 87.19 124 LYS A N 1
ATOM 964 C CA . LYS A 1 124 ? -14.161 -2.721 15.816 1.00 87.19 124 LYS A CA 1
ATOM 965 C C . LYS A 1 124 ? -14.134 -1.479 14.921 1.00 87.19 124 LYS A C 1
ATOM 967 O O . LYS A 1 124 ? -13.646 -0.449 15.370 1.00 87.19 124 LYS A O 1
ATOM 972 N N . PHE A 1 125 ? -14.625 -1.585 13.686 1.00 88.12 125 PHE A N 1
ATOM 973 C CA . PHE A 1 125 ? -14.768 -0.476 12.738 1.00 88.12 125 PHE A CA 1
ATOM 974 C C . PHE A 1 125 ? -16.201 0.089 12.699 1.00 88.12 125 PHE A C 1
ATOM 976 O O . PHE A 1 125 ? -16.506 0.936 11.860 1.00 88.12 125 PHE A O 1
ATOM 983 N N . GLY A 1 126 ? -17.086 -0.365 13.597 1.00 83.12 126 GLY A N 1
ATOM 984 C CA . GLY A 1 126 ? -18.450 0.152 13.727 1.00 83.12 126 GLY A CA 1
ATOM 985 C C . GLY A 1 126 ? -19.429 -0.349 12.662 1.00 83.12 126 GLY A C 1
ATOM 986 O O . GLY A 1 126 ? -20.441 0.303 12.424 1.00 83.12 126 GLY A O 1
ATOM 987 N N . LEU A 1 127 ? -19.145 -1.482 12.009 1.00 81.25 127 LEU A N 1
ATOM 988 C CA . LEU A 1 127 ? -19.978 -2.068 10.943 1.00 81.25 127 LEU A CA 1
ATOM 989 C C . LEU A 1 127 ? -21.147 -2.939 11.446 1.00 81.25 127 LEU A C 1
ATOM 991 O O . LEU A 1 127 ? -21.787 -3.611 10.647 1.00 81.25 127 LEU A O 1
ATOM 995 N N . ASP A 1 128 ? -21.446 -2.930 12.747 1.00 65.69 128 ASP A N 1
ATOM 996 C CA . ASP A 1 128 ? -22.507 -3.762 13.340 1.00 65.69 128 ASP A CA 1
ATOM 997 C C . ASP A 1 128 ? -23.929 -3.156 13.241 1.00 65.69 128 ASP A C 1
ATOM 999 O O . ASP A 1 128 ? -24.876 -3.779 13.706 1.00 65.69 128 ASP A O 1
ATOM 1003 N N . ALA A 1 129 ? -24.117 -1.974 12.637 1.00 55.19 129 ALA A N 1
ATOM 1004 C CA . ALA A 1 129 ? -25.404 -1.254 12.664 1.00 55.19 129 ALA A CA 1
ATOM 1005 C C . ALA A 1 129 ? -26.243 -1.311 11.369 1.00 55.19 129 ALA A C 1
ATOM 1007 O O . ALA A 1 129 ? -27.367 -0.820 11.372 1.00 55.19 129 ALA A O 1
ATOM 1008 N N . ASP A 1 130 ? -25.734 -1.905 10.285 1.00 53.03 130 ASP A N 1
ATOM 1009 C CA . ASP A 1 130 ? -26.381 -1.824 8.962 1.00 53.03 130 ASP A CA 1
ATOM 1010 C C . ASP A 1 130 ? -27.020 -3.165 8.522 1.00 53.03 130 ASP A C 1
ATOM 1012 O O . ASP A 1 130 ? -27.244 -3.395 7.338 1.00 53.03 130 ASP A O 1
ATOM 1016 N N . ALA A 1 131 ? -27.308 -4.067 9.471 1.00 43.84 131 ALA A N 1
ATOM 1017 C CA . ALA A 1 131 ? -28.091 -5.282 9.232 1.00 43.84 131 ALA A CA 1
ATOM 1018 C C . ALA A 1 131 ? -29.565 -5.044 9.611 1.00 43.84 131 ALA A C 1
ATOM 1020 O O . ALA A 1 131 ? -30.000 -5.417 10.701 1.00 43.84 131 ALA A O 1
ATOM 1021 N N . ILE A 1 132 ? -30.298 -4.386 8.708 1.00 37.22 132 ILE A N 1
ATOM 1022 C CA . ILE A 1 132 ? -31.758 -4.497 8.568 1.00 37.22 132 ILE A CA 1
ATOM 1023 C C . ILE A 1 132 ? -32.014 -5.190 7.235 1.00 37.22 132 ILE A C 1
ATOM 1025 O O . ILE A 1 132 ? -31.419 -4.732 6.233 1.00 37.22 132 ILE A O 1
#

Radius of gyration: 19.72 Å; chains: 1; bounding box: 53×32×57 Å